Protein AF-A0A967HND1-F1 (afdb_monomer_lite)

Radius of gyration: 15.86 Å; chains: 1; bounding box: 50×23×39 Å

Structure (mmCIF, N/CA/C/O backbone):
data_AF-A0A967HND1-F1
#
_entry.id   AF-A0A967HND1-F1
#
loop_
_atom_site.group_PDB
_atom_site.id
_atom_site.type_symbol
_atom_site.label_atom_id
_atom_site.label_alt_id
_atom_site.label_comp_id
_atom_site.label_asym_id
_atom_site.label_entity_id
_atom_site.label_seq_id
_atom_site.pdbx_PDB_ins_code
_atom_site.Cartn_x
_atom_site.Cartn_y
_atom_site.Cartn_z
_atom_site.occupancy
_atom_site.B_iso_or_equiv
_atom_site.auth_seq_id
_atom_site.auth_comp_id
_atom_site.auth_asym_id
_atom_site.auth_atom_id
_atom_site.pdbx_PDB_model_num
ATOM 1 N N . TYR A 1 1 ? 26.615 5.906 -2.806 1.00 57.44 1 TYR A N 1
ATOM 2 C CA . TYR A 1 1 ? 25.423 6.763 -2.672 1.00 57.44 1 TYR A CA 1
ATOM 3 C C . TYR A 1 1 ? 24.282 5.831 -2.319 1.00 57.44 1 TYR A C 1
ATOM 5 O O . TYR A 1 1 ? 24.007 4.941 -3.112 1.00 57.44 1 TYR A O 1
ATOM 13 N N . GLU A 1 2 ? 23.719 5.933 -1.119 1.00 74.19 2 GLU A N 1
ATOM 14 C CA . GLU A 1 2 ? 22.597 5.087 -0.691 1.00 74.19 2 GLU A CA 1
ATOM 15 C C . GLU A 1 2 ? 21.305 5.896 -0.725 1.00 74.19 2 GLU A C 1
ATOM 17 O O . GLU A 1 2 ? 21.291 7.074 -0.369 1.00 74.19 2 GLU A O 1
ATOM 22 N N . ILE A 1 3 ? 20.221 5.260 -1.163 1.00 82.75 3 ILE A N 1
ATOM 23 C CA . ILE A 1 3 ? 18.879 5.834 -1.106 1.00 82.75 3 ILE A CA 1
ATOM 24 C C . ILE A 1 3 ? 18.175 5.194 0.087 1.00 82.75 3 ILE A C 1
ATOM 26 O O . ILE A 1 3 ? 17.850 4.010 0.060 1.00 82.75 3 ILE A O 1
ATOM 30 N N . GLY A 1 4 ? 17.951 5.980 1.139 1.00 90.75 4 GLY A N 1
ATOM 31 C CA . GLY A 1 4 ? 17.153 5.557 2.285 1.00 90.75 4 GLY A CA 1
ATOM 32 C C . GLY A 1 4 ? 15.661 5.588 1.962 1.00 90.75 4 GLY A C 1
ATOM 33 O O . GLY A 1 4 ? 15.167 6.534 1.348 1.00 90.75 4 GLY A O 1
ATOM 34 N N . VAL A 1 5 ? 14.933 4.566 2.403 1.00 94.88 5 VAL A N 1
ATOM 35 C CA . VAL A 1 5 ? 13.477 4.460 2.255 1.00 94.88 5 VAL A CA 1
ATOM 36 C C . VAL A 1 5 ? 12.848 4.020 3.568 1.00 94.88 5 VAL A C 1
ATOM 38 O O . VAL A 1 5 ? 13.433 3.261 4.339 1.00 94.88 5 VAL A O 1
ATOM 41 N N . THR A 1 6 ? 11.632 4.489 3.826 1.00 97.56 6 THR A N 1
ATOM 42 C CA . THR A 1 6 ? 10.844 4.013 4.965 1.00 97.56 6 THR A CA 1
ATOM 43 C C . THR A 1 6 ? 10.180 2.672 4.633 1.00 97.56 6 THR A C 1
ATOM 45 O O . THR A 1 6 ? 9.825 2.430 3.474 1.00 97.56 6 THR A O 1
ATOM 48 N N . PRO A 1 7 ? 9.908 1.815 5.634 1.00 97.31 7 PRO A N 1
ATOM 49 C CA . PRO A 1 7 ? 9.142 0.589 5.415 1.00 97.31 7 PRO A CA 1
ATOM 50 C C . PRO A 1 7 ? 7.779 0.842 4.757 1.00 97.31 7 PRO A C 1
ATOM 52 O O . PRO A 1 7 ? 7.357 0.075 3.898 1.00 97.31 7 PRO A O 1
ATOM 55 N N . LEU A 1 8 ? 7.112 1.955 5.091 1.00 97.62 8 LEU A N 1
ATOM 56 C CA . LEU A 1 8 ? 5.839 2.323 4.470 1.00 97.62 8 LEU A CA 1
ATOM 57 C C . LEU A 1 8 ? 5.990 2.578 2.964 1.00 97.62 8 LEU A C 1
ATOM 59 O O . LEU A 1 8 ? 5.163 2.113 2.183 1.00 97.62 8 LEU A O 1
ATOM 63 N N . GLN A 1 9 ? 7.054 3.266 2.546 1.00 96.44 9 GLN A N 1
ATOM 64 C CA . GLN A 1 9 ? 7.337 3.497 1.126 1.00 96.44 9 GLN A CA 1
ATOM 65 C C . GLN A 1 9 ? 7.634 2.188 0.385 1.00 96.44 9 GLN A C 1
ATOM 67 O O . GLN A 1 9 ? 7.153 2.013 -0.733 1.00 96.44 9 GLN A O 1
ATOM 72 N N . MET A 1 10 ? 8.339 1.244 1.019 1.00 97.50 10 MET A N 1
ATOM 73 C CA . MET A 1 10 ? 8.556 -0.093 0.451 1.00 97.50 10 MET A CA 1
ATOM 74 C C . MET A 1 10 ? 7.237 -0.848 0.275 1.00 97.50 10 MET A C 1
ATOM 76 O O . MET A 1 10 ? 6.954 -1.345 -0.813 1.00 97.50 10 MET A O 1
ATOM 80 N N . THR A 1 11 ? 6.380 -0.869 1.297 1.00 97.38 11 THR A N 1
ATOM 81 C CA . THR A 1 11 ? 5.049 -1.490 1.212 1.00 97.38 11 THR A CA 1
ATOM 82 C C . THR A 1 11 ? 4.200 -0.863 0.109 1.00 97.38 11 THR A C 1
ATOM 84 O O . THR A 1 11 ? 3.530 -1.576 -0.635 1.00 97.38 11 THR A O 1
ATOM 87 N N . MET A 1 12 ? 4.242 0.463 -0.041 1.00 98.00 12 MET A N 1
ATOM 88 C CA . MET A 1 12 ? 3.543 1.156 -1.123 1.00 98.00 12 MET A CA 1
ATOM 89 C C . MET A 1 12 ? 4.069 0.759 -2.507 1.00 98.00 12 MET 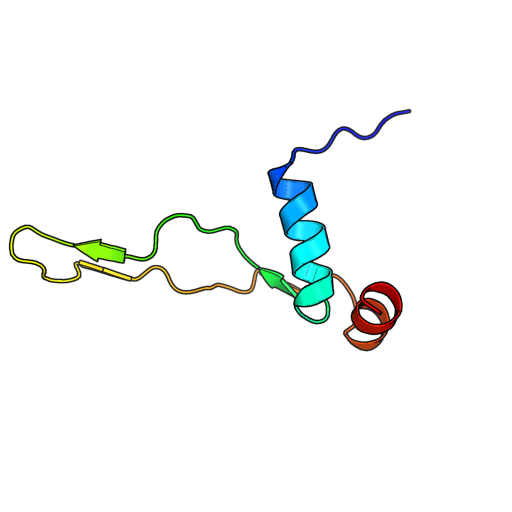A C 1
ATOM 91 O O . MET A 1 12 ? 3.265 0.621 -3.426 1.00 98.00 12 MET A O 1
ATOM 95 N N . ALA A 1 13 ? 5.379 0.547 -2.662 1.00 96.00 13 ALA A N 1
ATOM 96 C CA . ALA A 1 13 ? 5.975 0.104 -3.922 1.00 96.00 13 ALA A CA 1
ATOM 97 C C . ALA A 1 13 ? 5.505 -1.308 -4.306 1.00 96.00 13 ALA A C 1
ATOM 99 O O . ALA A 1 13 ? 4.974 -1.494 -5.401 1.00 96.00 13 ALA A O 1
ATOM 100 N N . TYR A 1 14 ? 5.601 -2.276 -3.388 1.00 96.44 14 TYR A N 1
ATOM 101 C CA . TYR A 1 14 ? 5.085 -3.632 -3.618 1.00 96.44 14 TYR A CA 1
ATOM 102 C C . TYR A 1 14 ? 3.573 -3.637 -3.860 1.00 96.44 14 TYR A C 1
ATOM 104 O O . TYR A 1 14 ? 3.085 -4.304 -4.770 1.00 96.44 14 TYR A O 1
ATOM 112 N N . GLY A 1 15 ? 2.828 -2.836 -3.096 1.00 96.88 15 GLY A N 1
ATOM 113 C CA . GLY A 1 15 ? 1.396 -2.658 -3.297 1.00 96.88 15 GLY A CA 1
ATOM 114 C C . GLY A 1 15 ? 1.067 -2.098 -4.681 1.00 96.88 15 GLY A C 1
ATOM 115 O O . GLY A 1 15 ? 0.126 -2.565 -5.310 1.00 96.88 15 GLY A O 1
ATOM 116 N N . ALA A 1 16 ? 1.841 -1.138 -5.196 1.00 97.81 16 ALA A N 1
ATOM 117 C CA . ALA A 1 16 ? 1.628 -0.597 -6.536 1.00 97.81 16 ALA A CA 1
ATOM 118 C C . ALA A 1 16 ? 1.827 -1.659 -7.627 1.00 97.81 16 ALA A C 1
ATOM 120 O O . ALA A 1 16 ? 1.040 -1.693 -8.569 1.00 97.81 16 ALA A O 1
ATOM 121 N N . LEU A 1 17 ? 2.817 -2.548 -7.481 1.00 97.31 17 LEU A N 1
ATOM 122 C CA . LEU A 1 17 ? 3.016 -3.683 -8.393 1.00 97.31 17 LEU A CA 1
ATOM 123 C C . LEU A 1 17 ? 1.822 -4.643 -8.354 1.00 97.31 17 LEU A C 1
ATOM 125 O O . LEU A 1 17 ? 1.244 -4.949 -9.395 1.00 97.31 17 LEU A O 1
ATOM 129 N N . ALA A 1 18 ? 1.388 -5.033 -7.153 1.00 96.25 18 ALA A N 1
ATOM 130 C CA . ALA A 1 18 ? 0.221 -5.895 -6.968 1.00 96.25 18 ALA A CA 1
ATOM 131 C C . ALA A 1 18 ? -1.082 -5.262 -7.500 1.00 96.25 18 ALA A C 1
ATOM 133 O O . ALA A 1 18 ? -1.953 -5.961 -8.009 1.00 96.25 18 ALA A O 1
ATOM 134 N N . ASN A 1 19 ? -1.199 -3.933 -7.448 1.00 97.38 19 ASN A N 1
ATOM 135 C CA . ASN A 1 19 ? -2.343 -3.170 -7.955 1.00 97.38 19 ASN A CA 1
ATOM 136 C C . ASN A 1 19 ? -2.226 -2.833 -9.453 1.00 97.38 19 ASN A C 1
ATOM 138 O O . ASN A 1 19 ? -2.710 -1.787 -9.898 1.00 97.38 19 ASN A O 1
ATOM 142 N N . GLY A 1 20 ? -1.532 -3.664 -10.236 1.00 97.56 20 GLY A N 1
ATOM 143 C CA . GLY A 1 20 ? -1.392 -3.476 -11.680 1.00 97.56 20 GLY A CA 1
ATOM 144 C C . GLY A 1 20 ? -0.731 -2.149 -12.058 1.00 97.56 20 GLY A C 1
ATOM 145 O O . GLY A 1 20 ? -1.077 -1.564 -13.080 1.00 97.56 20 GLY A O 1
ATOM 146 N N . GLY A 1 21 ? 0.164 -1.629 -11.217 1.00 98.12 21 GLY A N 1
ATOM 147 C CA . GLY A 1 21 ? 0.911 -0.389 -11.433 1.00 98.12 21 GLY A CA 1
ATOM 148 C C . GLY A 1 21 ? 0.272 0.876 -10.854 1.00 98.12 21 GLY A C 1
ATOM 149 O O . GLY A 1 21 ? 0.792 1.977 -11.072 1.00 98.12 21 GLY A O 1
ATOM 150 N N . VAL A 1 22 ? -0.841 0.763 -10.122 1.00 98.62 22 VAL A N 1
ATOM 151 C CA . VAL A 1 22 ? -1.533 1.904 -9.500 1.00 98.62 22 VAL A CA 1
ATOM 152 C C . VAL A 1 22 ? -1.065 2.115 -8.061 1.00 98.62 22 VAL A C 1
ATOM 154 O O . VAL A 1 22 ? -1.239 1.266 -7.189 1.00 98.62 22 VAL A O 1
ATOM 157 N N . LEU A 1 23 ? -0.510 3.296 -7.790 1.00 98.50 23 LEU A N 1
ATOM 158 C CA . LEU A 1 23 ? -0.141 3.720 -6.447 1.00 98.50 23 LEU A CA 1
ATOM 159 C C . LEU A 1 23 ? -1.385 4.184 -5.683 1.00 98.50 23 LEU A C 1
ATOM 161 O O . LEU A 1 23 ? -2.056 5.143 -6.079 1.00 98.50 23 LEU A O 1
ATOM 165 N N . MET A 1 24 ? -1.651 3.527 -4.559 1.00 98.44 24 MET A N 1
ATOM 166 C CA . MET A 1 24 ? -2.764 3.844 -3.668 1.00 98.44 24 MET A CA 1
ATOM 167 C C . MET A 1 24 ? -2.302 4.742 -2.521 1.00 98.44 24 MET A C 1
ATOM 169 O O . MET A 1 24 ? -1.167 4.643 -2.055 1.00 98.44 24 MET A O 1
ATOM 173 N N . GLU A 1 25 ? -3.193 5.603 -2.039 1.00 97.88 25 GLU A N 1
ATOM 174 C CA . GLU A 1 25 ? -2.964 6.353 -0.809 1.00 97.88 25 GLU A CA 1
ATOM 175 C C . GLU A 1 25 ? -2.950 5.397 0.395 1.00 97.88 25 GLU A C 1
ATOM 177 O O . GLU A 1 25 ? -3.916 4.645 0.588 1.00 97.88 25 GLU A O 1
ATOM 182 N N . PRO A 1 26 ? -1.879 5.397 1.214 1.00 96.94 26 PRO A N 1
ATOM 183 C CA . PRO A 1 26 ? -1.830 4.574 2.411 1.00 96.94 26 PRO A CA 1
ATOM 184 C C . PRO A 1 26 ? -2.881 5.068 3.408 1.00 96.94 26 PRO A C 1
ATOM 186 O O . PRO A 1 26 ? -3.007 6.263 3.668 1.00 96.94 26 PRO A O 1
ATOM 189 N N . ARG A 1 27 ? -3.635 4.137 3.993 1.00 95.75 27 ARG A N 1
ATOM 190 C CA . ARG A 1 27 ? -4.686 4.447 4.966 1.00 95.75 27 ARG A CA 1
ATOM 191 C C . ARG A 1 27 ? -4.661 3.459 6.120 1.00 95.75 27 ARG A C 1
ATOM 193 O O . ARG A 1 27 ? -4.512 2.261 5.902 1.00 95.75 27 ARG A O 1
ATOM 200 N N . LEU A 1 28 ? -4.852 3.976 7.331 1.00 96.50 28 LEU A N 1
ATOM 201 C CA . LEU A 1 28 ? -4.944 3.175 8.556 1.00 96.50 28 LEU A CA 1
ATOM 202 C C . LEU A 1 28 ? -6.370 3.144 9.121 1.00 96.50 28 LEU A C 1
ATOM 204 O O . LEU A 1 28 ? -6.806 2.150 9.689 1.00 96.50 28 LEU A O 1
ATOM 208 N N . ILE A 1 29 ? -7.112 4.236 8.940 1.00 97.19 29 ILE A N 1
ATOM 209 C CA . ILE A 1 29 ? -8.482 4.378 9.430 1.00 97.19 29 ILE A CA 1
ATOM 210 C C . ILE A 1 29 ? -9.440 3.869 8.353 1.00 97.19 29 ILE A C 1
ATOM 212 O O . ILE A 1 29 ? -9.310 4.244 7.189 1.00 97.19 29 ILE A O 1
ATOM 216 N N . ARG A 1 30 ? -10.419 3.041 8.738 1.00 96.75 30 ARG A N 1
ATOM 217 C CA . ARG A 1 30 ? -11.534 2.635 7.863 1.00 96.75 30 ARG A CA 1
ATOM 218 C C . ARG A 1 30 ? -12.702 3.614 7.948 1.00 96.75 30 ARG A C 1
ATOM 220 O O . ARG A 1 30 ? -13.258 4.002 6.929 1.00 96.75 30 ARG A O 1
ATOM 227 N N . GLU A 1 31 ? -13.071 4.008 9.159 1.00 97.56 31 GLU A N 1
ATOM 228 C CA . GLU A 1 31 ? -14.208 4.885 9.433 1.00 97.56 31 GLU A CA 1
ATOM 229 C C . GLU A 1 31 ? -14.077 5.529 10.820 1.00 97.56 31 GLU A C 1
ATOM 231 O O . GLU A 1 31 ? -13.360 5.019 11.681 1.00 97.56 31 GLU A O 1
ATOM 236 N N . VAL A 1 32 ? -14.798 6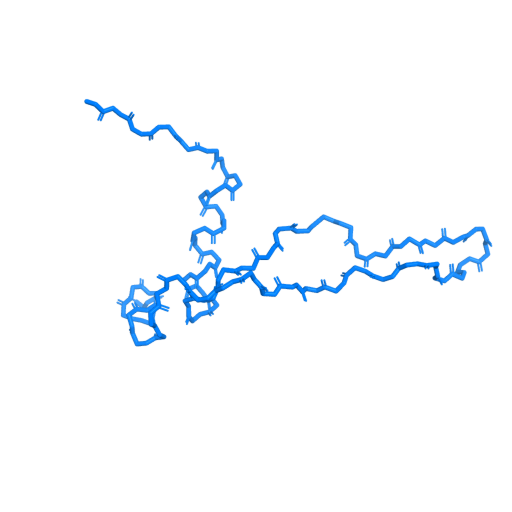.628 11.033 1.00 97.50 32 VAL A N 1
ATOM 237 C CA . VAL A 1 32 ? -14.973 7.309 12.320 1.00 97.50 32 VAL A CA 1
ATOM 238 C C . VAL A 1 32 ? -16.443 7.197 12.709 1.00 97.50 32 VAL A C 1
ATOM 240 O O . VAL A 1 32 ? -17.325 7.492 11.897 1.00 97.50 32 VAL A O 1
ATOM 243 N N . ARG A 1 33 ? -16.709 6.753 13.941 1.00 98.06 33 ARG A N 1
ATOM 244 C CA . ARG A 1 33 ? -18.062 6.553 14.475 1.00 98.06 33 ARG A CA 1
ATOM 245 C C . ARG A 1 33 ? -18.293 7.431 15.700 1.00 98.06 33 ARG A C 1
ATOM 247 O O . ARG A 1 33 ? -17.451 7.477 16.592 1.00 98.06 33 ARG A O 1
ATOM 254 N N . ALA A 1 34 ? -19.458 8.067 15.753 1.00 96.50 34 ALA A N 1
ATOM 255 C CA . ALA A 1 34 ? -19.934 8.780 16.929 1.00 96.50 34 ALA A CA 1
ATOM 256 C C . ALA A 1 34 ? -20.345 7.806 18.044 1.00 96.50 34 ALA A C 1
ATOM 258 O O . ALA A 1 34 ? -20.563 6.607 17.821 1.00 96.50 34 ALA A O 1
ATOM 259 N N . ARG A 1 35 ? -20.568 8.350 19.246 1.00 94.19 35 ARG A N 1
ATOM 260 C CA . ARG A 1 35 ? -21.259 7.630 20.322 1.00 94.19 35 ARG A CA 1
ATOM 261 C C . ARG A 1 35 ? -22.620 7.139 19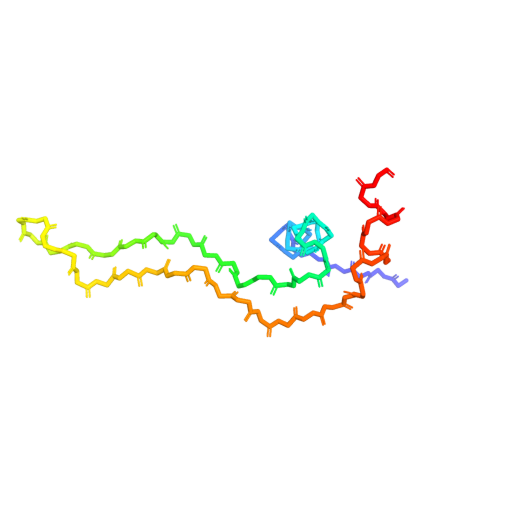.807 1.00 94.19 35 ARG A C 1
ATOM 263 O O . ARG A 1 35 ? -23.386 7.914 19.245 1.00 94.19 35 ARG A O 1
ATOM 270 N N . GLY A 1 36 ? -22.901 5.848 19.976 1.00 93.69 36 GLY A N 1
ATOM 271 C CA . GLY A 1 36 ? -24.107 5.207 19.432 1.00 93.69 36 GLY A CA 1
ATOM 272 C C . GLY A 1 36 ? -23.933 4.575 18.045 1.00 93.69 36 GLY A C 1
ATOM 273 O O . GLY A 1 36 ? -24.898 4.073 17.484 1.00 93.69 36 GLY A O 1
ATOM 274 N N . GLY A 1 37 ? -22.718 4.563 17.485 1.00 95.00 37 GLY A N 1
ATOM 275 C CA . GLY A 1 37 ?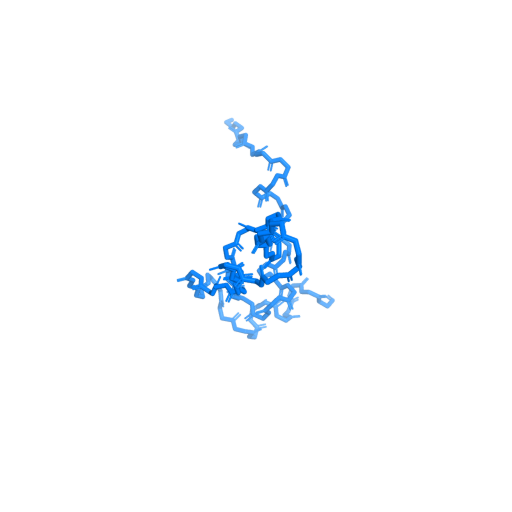 -22.374 3.740 16.319 1.00 95.00 37 GLY A CA 1
ATOM 276 C C . GLY A 1 37 ? -22.647 4.370 14.950 1.00 95.00 37 GLY A C 1
ATOM 277 O O . GLY A 1 37 ? -22.271 3.772 13.937 1.00 95.00 37 GLY A O 1
ATOM 278 N N . ARG A 1 38 ? -23.229 5.579 14.901 1.00 96.62 38 ARG A N 1
ATOM 279 C CA . ARG A 1 38 ? -23.422 6.353 13.662 1.00 96.62 38 ARG A CA 1
ATOM 280 C C . ARG A 1 38 ? -22.071 6.644 13.007 1.00 96.62 38 ARG A C 1
ATOM 282 O O . ARG A 1 38 ? -21.187 7.207 13.648 1.00 96.62 38 ARG A O 1
ATOM 289 N N . VAL A 1 39 ? -21.921 6.282 11.734 1.00 97.50 39 VAL A N 1
ATOM 290 C CA . VAL A 1 39 ? -20.722 6.600 10.945 1.00 97.50 39 VAL A CA 1
ATOM 291 C C . VAL A 1 39 ? -20.725 8.095 10.627 1.00 97.50 39 VAL A C 1
ATOM 293 O O . VAL A 1 39 ? -21.662 8.594 10.010 1.00 97.50 39 VAL A O 1
ATOM 296 N N . GLU A 1 40 ? -19.693 8.813 11.063 1.00 97.06 40 GLU A N 1
ATOM 297 C CA . GLU A 1 40 ? -19.500 10.237 10.750 1.00 97.06 40 GLU A CA 1
ATOM 298 C C . GLU A 1 40 ? -18.62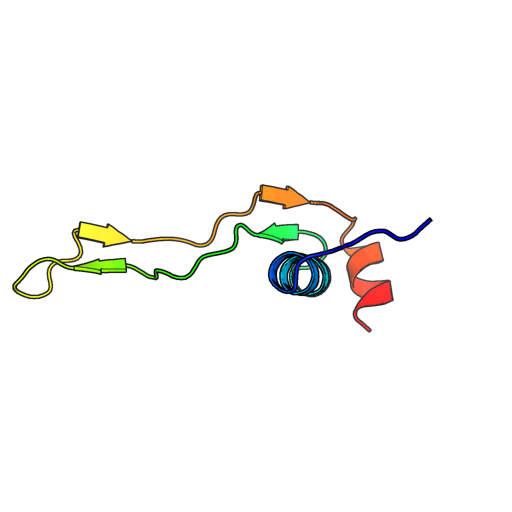3 10.435 9.522 1.00 97.06 40 GLU A C 1
ATOM 300 O O . GLU A 1 40 ? -18.809 11.385 8.765 1.00 97.06 40 GLU A O 1
ATOM 305 N N . ARG A 1 41 ? -17.668 9.527 9.310 1.00 96.44 41 ARG A N 1
ATOM 306 C CA . ARG A 1 41 ? -16.762 9.579 8.169 1.00 96.44 41 ARG A CA 1
ATOM 307 C C . ARG A 1 41 ? -16.342 8.182 7.757 1.00 96.44 41 ARG A C 1
ATOM 309 O O . ARG A 1 41 ? -15.869 7.415 8.586 1.00 96.44 41 ARG A O 1
ATOM 316 N N . GLU A 1 42 ? -16.433 7.885 6.470 1.00 96.88 42 GLU A N 1
ATOM 317 C CA . GLU A 1 42 ? -15.846 6.689 5.867 1.00 96.88 42 GLU A CA 1
ATOM 318 C C . GLU A 1 42 ? -14.572 7.079 5.105 1.00 96.88 42 GLU A C 1
ATOM 320 O O . GLU A 1 42 ? -14.547 8.082 4.389 1.00 96.88 42 GLU A O 1
ATOM 325 N N . VAL A 1 43 ? -13.498 6.304 5.257 1.00 97.06 43 VAL A N 1
ATOM 326 C CA . VAL A 1 43 ? -12.222 6.528 4.564 1.00 97.06 43 VAL A CA 1
ATOM 327 C C . VAL A 1 43 ? -12.064 5.487 3.467 1.00 97.06 43 VAL A C 1
ATOM 329 O O . VAL A 1 43 ? -11.608 4.358 3.690 1.00 97.06 43 VAL A O 1
ATOM 332 N N . ARG A 1 44 ? -12.460 5.879 2.257 1.00 96.56 44 ARG A N 1
ATOM 333 C CA . ARG A 1 44 ? -12.410 5.004 1.086 1.00 96.56 44 ARG A CA 1
ATOM 334 C C . ARG A 1 44 ? -10.995 4.927 0.505 1.00 96.56 44 ARG A C 1
ATOM 336 O O . ARG A 1 44 ? -10.255 5.908 0.590 1.00 96.56 44 ARG A O 1
ATOM 343 N N . PRO A 1 45 ? -10.599 3.782 -0.080 1.00 96.81 45 PRO A N 1
ATOM 344 C CA . PRO A 1 45 ? -9.364 3.694 -0.849 1.00 96.81 45 PRO A CA 1
ATOM 345 C C . PRO A 1 45 ? -9.324 4.766 -1.942 1.00 96.81 45 PRO A C 1
ATOM 347 O O . PRO A 1 45 ? -10.311 4.960 -2.652 1.00 96.81 45 PRO A O 1
ATOM 350 N N . ARG A 1 46 ? -8.181 5.439 -2.090 1.00 97.81 46 ARG A N 1
ATOM 351 C CA . ARG A 1 46 ? -7.971 6.462 -3.117 1.00 97.81 46 ARG A CA 1
ATOM 352 C C . ARG A 1 46 ? -6.754 6.108 -3.958 1.00 97.81 46 ARG A C 1
ATOM 354 O O . ARG A 1 46 ? -5.672 5.886 -3.420 1.00 97.81 46 ARG A O 1
ATOM 361 N N . ALA A 1 47 ? -6.931 6.068 -5.275 1.00 98.25 47 ALA A N 1
ATOM 362 C CA . ALA A 1 47 ? -5.810 5.998 -6.201 1.00 98.25 47 ALA A CA 1
ATOM 363 C C . ALA A 1 47 ? -5.134 7.372 -6.271 1.00 98.25 47 ALA A C 1
ATOM 365 O O . ALA A 1 47 ? -5.810 8.387 -6.442 1.00 98.25 47 ALA A O 1
ATOM 366 N N . ILE A 1 48 ? -3.809 7.407 -6.138 1.00 98.12 48 ILE A N 1
ATOM 367 C CA . ILE A 1 48 ? -3.031 8.632 -6.341 1.00 98.12 48 ILE A CA 1
ATOM 368 C C . ILE A 1 48 ? -2.753 8.791 -7.834 1.00 98.12 48 ILE A C 1
ATOM 370 O O . ILE A 1 48 ? -3.088 9.815 -8.421 1.00 98.12 48 ILE A O 1
ATOM 374 N N . ARG A 1 49 ? -2.118 7.779 -8.441 1.00 98.12 49 ARG A N 1
ATOM 375 C CA . ARG A 1 49 ? -1.758 7.743 -9.867 1.00 98.12 49 ARG A CA 1
ATOM 376 C C . ARG A 1 49 ? -1.283 6.356 -10.288 1.00 98.12 49 ARG A C 1
ATOM 378 O O . ARG A 1 49 ? -0.912 5.539 -9.449 1.00 98.12 49 ARG A O 1
ATOM 385 N N . ARG A 1 50 ? -1.197 6.133 -11.596 1.00 98.44 50 ARG A N 1
ATOM 386 C CA . ARG A 1 50 ? -0.438 5.025 -12.181 1.00 98.44 50 ARG A CA 1
ATOM 387 C C . ARG A 1 50 ? 1.047 5.395 -12.218 1.00 98.44 50 ARG A C 1
ATOM 389 O O . ARG A 1 50 ? 1.391 6.443 -12.756 1.00 98.44 50 ARG A O 1
ATOM 396 N N . VAL A 1 51 ? 1.902 4.573 -11.614 1.00 97.88 51 VAL A N 1
ATOM 397 C CA . VAL A 1 51 ? 3.364 4.786 -11.587 1.00 97.88 51 VAL A CA 1
ATOM 398 C C . VAL A 1 51 ? 4.096 3.915 -12.600 1.00 97.88 51 VAL A C 1
ATOM 400 O O . VAL A 1 51 ? 5.161 4.308 -13.062 1.00 97.88 51 VAL A O 1
ATOM 403 N N . VAL A 1 52 ? 3.500 2.784 -12.987 1.00 97.38 52 VAL A N 1
ATOM 404 C CA . VAL A 1 52 ? 3.962 1.944 -14.097 1.00 97.38 52 VAL A CA 1
ATOM 405 C C . VAL A 1 52 ? 2.768 1.417 -14.910 1.00 97.38 52 VAL A C 1
ATOM 407 O O . VAL A 1 52 ? 1.659 1.290 -14.371 1.00 97.38 52 VAL A O 1
ATOM 410 N N . PRO A 1 53 ? 2.948 1.132 -16.209 1.00 98.25 53 PRO A N 1
ATOM 411 C CA . PRO A 1 53 ? 1.964 0.410 -17.013 1.00 98.25 53 PRO A CA 1
ATOM 412 C C . PRO A 1 53 ? 1.584 -0.949 -16.400 1.00 98.25 53 PRO A C 1
ATOM 414 O O . PRO A 1 53 ? 2.350 -1.534 -15.638 1.00 98.25 53 PRO A O 1
ATOM 417 N N . GLU A 1 54 ? 0.378 -1.436 -16.691 1.00 97.75 54 GLU A N 1
ATOM 418 C CA . GLU A 1 54 ? -0.128 -2.679 -16.086 1.00 97.75 54 GLU A CA 1
ATOM 419 C C . GLU A 1 54 ? 0.638 -3.920 -16.555 1.00 97.75 54 GLU A C 1
ATOM 421 O O . GLU A 1 54 ? 0.923 -4.806 -15.753 1.00 97.75 54 GLU A O 1
ATOM 426 N N . ASP A 1 55 ? 1.000 -3.969 -17.834 1.00 97.69 55 ASP A N 1
ATOM 427 C CA . ASP A 1 55 ? 1.838 -5.012 -18.424 1.00 97.69 55 ASP A CA 1
ATOM 428 C C . ASP A 1 55 ? 3.214 -5.075 -17.749 1.00 97.69 55 ASP A C 1
ATOM 430 O O . ASP A 1 55 ? 3.674 -6.160 -17.397 1.00 97.69 55 ASP A O 1
ATOM 434 N N . VAL A 1 56 ? 3.818 -3.915 -17.469 1.00 97.06 56 VAL A N 1
ATOM 435 C CA . VAL A 1 56 ? 5.073 -3.814 -16.707 1.00 97.06 56 VAL A CA 1
ATOM 436 C C . VAL A 1 56 ? 4.888 -4.257 -15.255 1.00 97.06 56 VAL A C 1
ATOM 438 O O . VAL A 1 56 ? 5.719 -4.979 -14.717 1.00 97.06 56 VAL A O 1
ATOM 441 N N . ALA A 1 57 ? 3.803 -3.858 -14.590 1.00 97.06 57 ALA A N 1
ATOM 442 C CA . ALA A 1 57 ? 3.540 -4.312 -13.224 1.00 97.06 57 ALA A CA 1
ATOM 443 C C . ALA A 1 57 ? 3.391 -5.839 -13.156 1.00 97.06 57 ALA A C 1
ATOM 445 O O . ALA A 1 57 ? 3.931 -6.480 -12.256 1.00 97.06 57 ALA A O 1
ATOM 446 N N . ARG A 1 58 ? 2.692 -6.424 -14.135 1.00 94.56 58 ARG A N 1
ATOM 447 C CA . ARG A 1 58 ? 2.456 -7.865 -14.225 1.00 94.56 58 ARG A CA 1
ATOM 448 C C . ARG A 1 58 ? 3.732 -8.648 -14.520 1.00 94.56 58 ARG A C 1
ATOM 450 O O . ARG A 1 58 ? 3.875 -9.740 -13.985 1.00 94.56 58 ARG 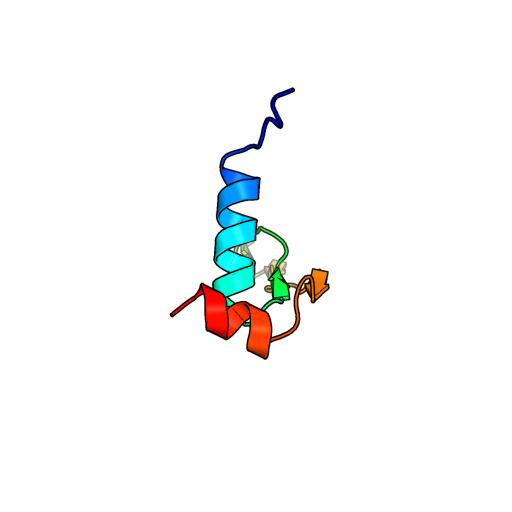A O 1
ATOM 457 N N . SER A 1 59 ? 4.650 -8.106 -15.322 1.00 95.94 59 SER A N 1
ATOM 458 C CA . SER A 1 59 ? 5.926 -8.776 -15.608 1.00 95.94 59 SER A CA 1
ATOM 459 C C . SER A 1 59 ? 6.864 -8.849 -14.401 1.00 95.94 59 SER A C 1
ATOM 461 O O . SER A 1 59 ? 7.748 -9.696 -14.384 1.00 95.94 59 SER A O 1
ATOM 463 N N . VAL A 1 60 ? 6.675 -7.982 -13.400 1.00 92.25 60 VAL A N 1
ATOM 464 C CA . VAL A 1 60 ? 7.468 -7.959 -12.158 1.00 92.25 60 VAL A CA 1
ATOM 465 C C . VAL A 1 60 ? 6.769 -8.693 -11.008 1.00 92.25 60 VAL A C 1
ATOM 467 O O . VAL A 1 60 ? 7.433 -9.194 -10.106 1.00 92.25 60 VAL A O 1
ATOM 470 N N . ALA A 1 61 ? 5.434 -8.731 -11.001 1.00 82.00 61 ALA A N 1
ATOM 471 C CA . ALA A 1 61 ? 4.648 -9.370 -9.943 1.00 82.00 61 ALA A CA 1
ATOM 472 C C . ALA A 1 61 ? 4.533 -10.904 -10.076 1.00 82.00 61 ALA A C 1
ATOM 474 O O . ALA A 1 61 ? 4.017 -11.535 -9.151 1.00 82.00 61 ALA A O 1
ATOM 475 N N . GLY A 1 62 ? 4.948 -11.470 -11.216 1.00 64.75 62 GLY A N 1
ATOM 476 C CA . GLY A 1 62 ? 4.898 -12.900 -11.542 1.00 64.75 62 GLY A CA 1
ATOM 477 C C . GLY A 1 62 ? 6.238 -13.603 -11.398 1.00 64.75 62 GLY A C 1
ATOM 478 O O . GLY A 1 62 ? 7.257 -13.001 -11.798 1.00 64.75 62 GLY A O 1
#

Foldseek 3Di:
DDDDDDPVVVVQVLVCLVVLQWRKDDDDDQFDADPVGHTPDGDDIDTPGRRDHSVVSVVVND

Sequence (62 aa):
YEIGVTPLQMTMAYGALANGGVLMEPRLIREVRARGGRVEREVRPRAIRRVVPEDVARSVAG

pLDDT: mean 94.89, std 7.41, range [57.44, 98.62]

Secondary structure (DSSP, 8-state):
------HHHHHHHHHHHHTTTEEEPP----EEE-TTS-EEEE----EEEE-S-HHHHHHHH-